Protein AF-A0A4Y2GYV2-F1 (afdb_monomer_lite)

pLDDT: mean 78.67, std 22.33, range [24.02, 96.31]

Organism: Araneus ventricosus (NCBI:txid182803)

InterPro domains:
  IPR000788 Ribonucleotide reductase large subunit, C-terminal [PF02867] (1-99)
  IPR039718 Ribonucleoside-diphosphate reductase large subunit [PTHR11573] (1-110)

Radius of gyration: 21.79 Å; chains: 1; bounding box: 42×51×71 Å

Structure (mmCIF, N/CA/C/O backbone):
data_AF-A0A4Y2GYV2-F1
#
_entry.id   AF-A0A4Y2GYV2-F1
#
loop_
_atom_site.group_PDB
_atom_site.id
_atom_site.type_symbol
_atom_site.label_atom_id
_atom_site.label_alt_id
_atom_site.label_comp_id
_atom_site.label_asym_id
_atom_site.label_entity_id
_atom_site.label_seq_id
_atom_site.pdbx_PDB_ins_code
_atom_site.Cartn_x
_atom_site.Cartn_y
_atom_site.Cartn_z
_atom_site.occupancy
_atom_site.B_iso_or_equiv
_atom_site.auth_seq_id
_atom_site.auth_comp_id
_atom_site.auth_asym_id
_atom_site.auth_atom_id
_atom_site.pdbx_PDB_model_num
ATOM 1 N N . VAL A 1 1 ? -12.391 13.440 6.288 1.00 70.19 1 VAL A N 1
ATOM 2 C CA . VAL A 1 1 ? -13.328 12.509 5.612 1.00 70.19 1 VAL A CA 1
ATOM 3 C C . VAL A 1 1 ? -12.648 11.148 5.542 1.00 70.19 1 VAL A C 1
ATOM 5 O O . VAL A 1 1 ? -11.468 11.126 5.222 1.00 70.19 1 VAL A O 1
ATOM 8 N N . VAL A 1 2 ? -13.326 10.063 5.931 1.00 83.94 2 VAL A N 1
ATOM 9 C CA . VAL A 1 2 ? -12.770 8.689 5.965 1.00 83.94 2 VAL A CA 1
ATOM 10 C C . VAL A 1 2 ? -13.162 7.953 4.677 1.00 83.94 2 VAL A C 1
ATOM 12 O O . VAL A 1 2 ? -14.175 8.297 4.071 1.00 83.94 2 VAL A O 1
ATOM 15 N N . ASN A 1 3 ? -12.370 6.968 4.243 1.00 92.06 3 ASN A N 1
ATOM 16 C CA . ASN A 1 3 ? -12.681 6.143 3.072 1.00 92.06 3 ASN A CA 1
ATOM 17 C C . ASN A 1 3 ? -14.051 5.456 3.235 1.00 92.06 3 ASN A C 1
ATOM 19 O O . ASN A 1 3 ? -14.231 4.639 4.133 1.00 92.06 3 ASN A O 1
ATOM 23 N N . HIS A 1 4 ? -15.002 5.778 2.357 1.00 94.12 4 HIS A N 1
ATOM 24 C CA . HIS A 1 4 ? -16.373 5.273 2.424 1.00 94.12 4 HIS A CA 1
ATOM 25 C C . HIS A 1 4 ? -16.474 3.749 2.246 1.00 94.12 4 HIS A C 1
ATOM 27 O O . HIS A 1 4 ? -17.343 3.139 2.861 1.00 94.12 4 HIS A O 1
ATOM 33 N N . HIS A 1 5 ? -15.566 3.128 1.482 1.00 95.94 5 HIS A N 1
ATOM 34 C CA . HIS A 1 5 ? -15.515 1.670 1.344 1.00 95.94 5 HIS A CA 1
ATOM 35 C C . HIS A 1 5 ? -15.155 1.005 2.676 1.00 95.94 5 HIS A C 1
ATOM 37 O O . HIS A 1 5 ? -15.884 0.143 3.148 1.00 95.94 5 HIS A O 1
ATOM 43 N N . LEU A 1 6 ? -14.093 1.490 3.331 1.00 94.94 6 LEU A N 1
ATOM 44 C CA . LEU A 1 6 ? -13.674 0.989 4.642 1.00 94.94 6 LEU A CA 1
ATOM 45 C C . LEU A 1 6 ? -14.794 1.141 5.679 1.00 94.94 6 LEU A C 1
ATOM 47 O O . LEU A 1 6 ? -15.033 0.238 6.471 1.00 94.94 6 LEU A O 1
ATOM 51 N N . VAL A 1 7 ? -15.497 2.277 5.668 1.00 94.81 7 VAL A N 1
ATOM 52 C CA . VAL A 1 7 ? -16.636 2.506 6.569 1.00 94.81 7 VAL A CA 1
ATOM 53 C C . VAL A 1 7 ? -17.756 1.497 6.307 1.00 94.81 7 VAL A C 1
ATOM 55 O O . VAL A 1 7 ? -18.273 0.920 7.258 1.00 94.81 7 VAL A O 1
ATOM 58 N N . SER A 1 8 ? -18.106 1.247 5.042 1.00 95.69 8 SER A N 1
ATOM 59 C CA . SER A 1 8 ? -19.133 0.265 4.669 1.00 95.69 8 SER A CA 1
ATOM 60 C C . SER A 1 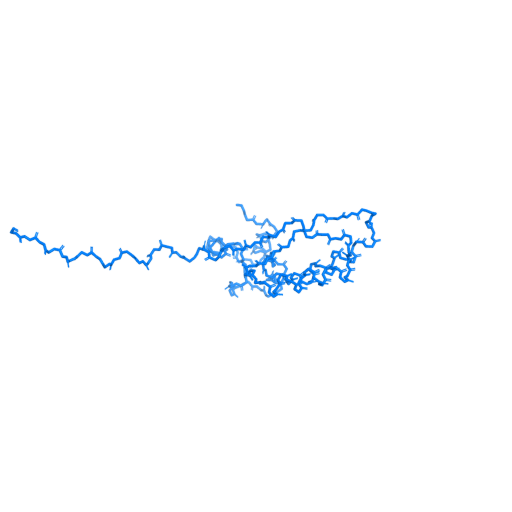8 ? -18.796 -1.147 5.162 1.00 95.69 8 SER A C 1
ATOM 62 O O . SER A 1 8 ? -19.656 -1.833 5.720 1.00 95.69 8 SER A O 1
ATOM 64 N N . ASP A 1 9 ? -17.540 -1.566 5.014 1.00 96.00 9 ASP A N 1
ATOM 65 C CA . ASP A 1 9 ? -17.087 -2.893 5.439 1.00 96.00 9 ASP A CA 1
ATOM 66 C C . ASP A 1 9 ? -17.068 -3.016 6.971 1.00 96.00 9 ASP A C 1
ATOM 68 O O . ASP A 1 9 ? -17.539 -4.008 7.528 1.00 96.00 9 ASP A O 1
ATOM 72 N N . LEU A 1 10 ? -16.615 -1.976 7.679 1.0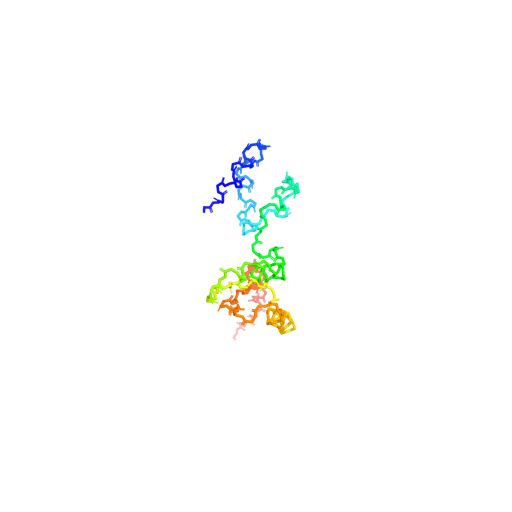0 95.12 10 LEU A N 1
ATOM 73 C CA . LEU A 1 10 ? -16.640 -1.945 9.146 1.00 95.12 10 LEU A CA 1
ATOM 74 C C . LEU A 1 10 ? -18.068 -1.929 9.709 1.00 95.12 10 LEU A C 1
ATOM 76 O O . LEU A 1 10 ? -18.316 -2.561 10.736 1.00 95.12 10 LEU A O 1
ATOM 80 N N . ILE A 1 11 ? -19.011 -1.246 9.047 1.00 95.88 11 ILE A N 1
ATOM 81 C CA . ILE A 1 11 ? -20.437 -1.279 9.414 1.00 95.88 11 ILE A CA 1
ATOM 82 C C . ILE A 1 11 ? -20.997 -2.690 9.221 1.00 95.88 11 ILE A C 1
ATOM 84 O O . ILE A 1 11 ? -21.678 -3.198 10.109 1.00 95.88 11 ILE A O 1
ATOM 88 N N . SER A 1 12 ? -20.673 -3.341 8.101 1.00 95.81 12 SER A N 1
ATOM 89 C CA . SER A 1 12 ? -21.137 -4.703 7.795 1.00 95.81 12 SER A CA 1
ATOM 90 C C . SER A 1 12 ? -20.638 -5.737 8.811 1.00 95.81 12 SER A C 1
ATOM 92 O O . SER A 1 12 ? -21.329 -6.713 9.091 1.00 95.81 12 SER A O 1
ATOM 94 N N . LEU A 1 13 ? -19.464 -5.499 9.403 1.00 94.38 13 LEU A N 1
ATOM 95 C CA . LEU A 1 13 ? -18.885 -6.323 10.468 1.00 94.38 13 LEU A CA 1
ATOM 96 C C . LEU A 1 13 ? -19.332 -5.914 11.883 1.00 94.38 13 LEU A C 1
ATOM 98 O O . LEU A 1 13 ? -18.917 -6.543 12.854 1.00 94.38 13 LEU A O 1
ATOM 102 N N . GLY A 1 14 ? -20.141 -4.859 12.031 1.00 95.31 14 GLY A N 1
ATOM 103 C CA . GLY A 1 14 ? -20.545 -4.332 13.339 1.00 95.31 14 GLY A CA 1
ATOM 104 C C . GLY A 1 14 ? -19.396 -3.717 14.151 1.00 95.31 14 GLY A C 1
ATOM 105 O O . GLY A 1 14 ? -19.513 -3.568 15.364 1.00 95.31 14 GLY A O 1
ATOM 106 N N . LEU A 1 15 ? -18.284 -3.363 13.498 1.00 94.56 15 LEU A N 1
ATOM 107 C CA . LEU A 1 15 ? -17.070 -2.813 14.119 1.00 94.56 15 LEU A CA 1
ATOM 108 C C . LEU A 1 15 ? -17.009 -1.278 14.073 1.00 94.56 15 LEU A C 1
ATOM 110 O O . LEU A 1 15 ? -16.049 -0.677 14.558 1.00 94.56 15 LEU A O 1
ATOM 114 N N . TRP A 1 16 ? -17.994 -0.633 13.448 1.00 95.75 16 TRP A N 1
ATOM 115 C CA . TRP A 1 16 ? -18.013 0.815 13.269 1.00 95.75 16 TRP A CA 1
ATOM 116 C C . TRP A 1 16 ? -18.658 1.541 14.456 1.00 95.75 16 TRP A C 1
ATOM 118 O O . TRP A 1 16 ? -19.876 1.527 14.621 1.00 95.75 16 TRP A O 1
ATOM 128 N N . ASP A 1 17 ? -17.838 2.239 15.242 1.00 94.31 17 ASP A N 1
ATOM 129 C CA . ASP A 1 17 ? -18.262 3.149 16.308 1.00 94.31 17 ASP A CA 1
ATOM 130 C C . ASP A 1 17 ? -17.381 4.421 16.363 1.00 94.31 17 ASP A C 1
ATOM 132 O O . ASP A 1 17 ? -16.409 4.582 15.613 1.00 94.31 17 ASP A O 1
ATOM 136 N N . GLU A 1 18 ? -17.712 5.368 17.251 1.00 93.69 18 GLU A N 1
ATOM 137 C CA . GLU A 1 18 ? -16.914 6.595 17.408 1.00 93.69 18 GLU A CA 1
ATOM 138 C C . GLU A 1 18 ? -15.481 6.316 17.880 1.00 93.69 18 GLU A C 1
ATOM 140 O O . GLU A 1 18 ? -14.550 7.028 17.492 1.00 93.69 18 GLU A O 1
ATOM 145 N N . LYS A 1 19 ? -15.275 5.266 18.684 1.00 94.06 19 LYS A N 1
ATOM 146 C CA . LYS A 1 19 ? -13.944 4.882 19.167 1.00 94.06 19 LYS A CA 1
ATOM 147 C C . LYS A 1 19 ? -13.070 4.406 18.011 1.00 94.06 19 LYS A C 1
ATOM 149 O O . LYS A 1 19 ? -11.925 4.839 17.899 1.00 94.06 19 LYS A O 1
ATOM 154 N N . MET A 1 20 ? -13.613 3.578 17.125 1.00 94.50 20 MET A N 1
ATOM 155 C CA . MET A 1 20 ? -12.962 3.085 15.918 1.00 94.50 20 MET A CA 1
ATOM 156 C C . MET A 1 20 ? -12.572 4.243 15.006 1.00 94.50 20 MET A C 1
ATOM 158 O O . MET A 1 20 ? -11.414 4.349 14.607 1.00 94.50 20 MET A O 1
ATOM 162 N N . LYS A 1 21 ? -13.498 5.174 14.758 1.00 93.00 21 LYS A N 1
ATOM 163 C CA . LYS A 1 21 ? -13.211 6.390 13.988 1.00 93.00 21 LYS A CA 1
ATOM 164 C C . LYS A 1 21 ? -12.042 7.181 14.585 1.00 93.00 21 LYS A C 1
ATOM 166 O O . LYS A 1 21 ? -11.138 7.571 13.849 1.00 93.00 21 LYS A O 1
ATOM 171 N N . ASN A 1 22 ? -12.041 7.399 15.899 1.00 92.88 22 ASN A N 1
ATOM 172 C CA . ASN A 1 22 ? -10.980 8.152 16.572 1.00 92.88 22 ASN A CA 1
ATOM 173 C C . ASN A 1 22 ? -9.626 7.429 16.515 1.00 92.88 22 ASN A C 1
ATOM 175 O O . ASN A 1 22 ? -8.609 8.086 16.306 1.00 92.88 22 ASN A O 1
ATOM 179 N N . ARG A 1 23 ? -9.608 6.092 16.616 1.00 93.44 23 ARG A N 1
ATOM 180 C CA . ARG A 1 23 ? -8.387 5.285 16.440 1.00 93.44 23 ARG A CA 1
ATOM 181 C C . ARG A 1 23 ? -7.813 5.405 15.034 1.00 93.44 23 ARG A C 1
ATOM 183 O O . ARG A 1 23 ? -6.634 5.698 14.892 1.00 93.44 23 ARG A O 1
ATOM 190 N N . ILE A 1 24 ? -8.652 5.279 14.005 1.00 93.31 24 ILE A N 1
ATOM 191 C CA . ILE A 1 24 ? -8.218 5.420 12.606 1.00 93.31 24 ILE A CA 1
ATOM 192 C C . ILE A 1 24 ? -7.630 6.816 12.358 1.00 93.31 24 ILE A C 1
ATOM 194 O O . ILE A 1 24 ? -6.639 6.955 11.648 1.00 93.31 24 ILE A O 1
ATOM 198 N N . ILE A 1 25 ? -8.215 7.865 12.946 1.00 91.19 25 ILE A N 1
ATOM 199 C CA . ILE A 1 25 ? -7.684 9.232 12.833 1.00 91.19 25 ILE A CA 1
ATOM 200 C C . ILE A 1 25 ? -6.336 9.365 13.555 1.00 91.19 25 ILE A C 1
ATOM 202 O O . ILE A 1 25 ? -5.419 9.969 12.997 1.00 91.19 25 ILE A O 1
ATOM 206 N N . ALA A 1 26 ? -6.210 8.802 14.761 1.00 90.81 26 ALA A N 1
ATOM 207 C CA . ALA A 1 26 ? -4.967 8.816 15.533 1.00 90.81 26 ALA A CA 1
ATOM 208 C C . ALA A 1 26 ? -3.824 8.084 14.806 1.00 90.81 26 ALA A C 1
ATOM 210 O O . ALA A 1 26 ? -2.696 8.568 14.809 1.00 90.81 26 ALA A O 1
ATOM 211 N N . ASP A 1 27 ? -4.139 6.998 14.098 1.00 92.00 27 ASP A N 1
ATOM 212 C CA . ASP A 1 27 ? -3.195 6.223 13.282 1.00 92.00 27 ASP A CA 1
ATOM 213 C C . ASP A 1 27 ? -3.017 6.789 11.857 1.00 92.00 27 ASP A C 1
ATOM 215 O O . ASP A 1 27 ? -2.585 6.092 10.936 1.00 92.00 27 ASP A O 1
ATOM 219 N N . HIS A 1 28 ? -3.355 8.066 11.642 1.00 90.31 28 HIS A N 1
ATOM 220 C CA . HIS A 1 28 ? -3.206 8.765 10.360 1.00 90.31 28 HIS A CA 1
ATOM 221 C C . HIS A 1 28 ? -3.883 8.055 9.170 1.00 90.31 28 HIS A C 1
ATOM 223 O O . HIS A 1 28 ? -3.423 8.137 8.028 1.00 90.31 28 HIS A O 1
ATOM 229 N N . GLY A 1 29 ? -4.996 7.367 9.424 1.00 91.69 29 GLY A N 1
ATOM 230 C CA . GLY A 1 29 ? -5.758 6.618 8.428 1.00 91.69 29 GLY A CA 1
ATOM 231 C C . GLY A 1 29 ? -5.291 5.178 8.210 1.00 91.69 29 GLY A C 1
ATOM 232 O O . GLY A 1 29 ? -5.895 4.488 7.389 1.00 91.69 29 GLY A O 1
ATOM 233 N N . SER A 1 30 ? -4.255 4.714 8.916 1.00 94.31 30 SER A N 1
ATOM 234 C CA . SER A 1 30 ? -3.870 3.301 8.926 1.00 94.31 30 SER A CA 1
ATOM 235 C C . SER A 1 30 ? -4.798 2.488 9.828 1.00 94.31 30 SER A C 1
ATOM 237 O O . SER A 1 30 ? -5.263 2.967 10.859 1.00 94.31 30 SER A O 1
ATOM 239 N N . ILE A 1 31 ? -5.053 1.237 9.442 1.00 95.62 31 ILE A N 1
ATOM 240 C CA . ILE A 1 31 ? -5.832 0.277 10.237 1.00 95.62 31 ILE A CA 1
ATOM 241 C C . ILE A 1 31 ? -5.003 -0.923 10.710 1.00 95.62 31 ILE A C 1
ATOM 243 O O . ILE A 1 31 ? -5.536 -1.840 11.333 1.00 95.62 31 ILE A O 1
ATOM 247 N N . GLN A 1 32 ? -3.698 -0.946 10.418 1.00 94.75 32 GLN A N 1
ATOM 248 C CA . GLN A 1 32 ? -2.850 -2.118 10.669 1.00 94.75 32 GLN A CA 1
ATOM 249 C C . GLN A 1 32 ? -2.699 -2.416 12.172 1.00 94.75 32 GLN A C 1
ATOM 251 O O . GLN A 1 32 ? -2.685 -3.581 12.576 1.00 94.75 32 GLN A O 1
ATOM 256 N N . ASN A 1 33 ? -2.662 -1.368 13.002 1.00 93.25 33 ASN A N 1
ATOM 257 C CA . ASN A 1 33 ? -2.443 -1.463 14.449 1.00 93.25 33 ASN A CA 1
ATOM 258 C C . ASN A 1 33 ? -3.713 -1.794 15.254 1.00 93.25 33 ASN A C 1
ATOM 260 O O . ASN A 1 33 ? -3.635 -2.029 16.458 1.00 93.25 33 ASN A O 1
ATOM 264 N N . ILE A 1 34 ? -4.882 -1.833 14.611 1.00 92.81 34 ILE A N 1
ATOM 265 C CA . ILE A 1 34 ? -6.170 -2.051 15.276 1.00 92.81 34 ILE A CA 1
ATOM 266 C C . ILE A 1 34 ? -6.448 -3.556 15.332 1.00 92.81 34 ILE A C 1
ATOM 268 O O . ILE A 1 34 ? -6.631 -4.197 14.298 1.00 92.81 34 ILE A O 1
ATOM 272 N N . SER A 1 35 ? -6.440 -4.159 16.520 1.00 92.56 35 SER A N 1
ATOM 273 C CA . SER A 1 35 ? -6.544 -5.618 16.683 1.00 92.56 35 SER A CA 1
ATOM 274 C C . SER A 1 35 ? -7.929 -6.183 16.368 1.00 92.56 35 SER A C 1
ATOM 276 O O . SER A 1 35 ? -8.017 -7.347 15.989 1.00 92.56 35 SER A O 1
ATOM 278 N N . GLU A 1 36 ? -8.996 -5.386 16.484 1.00 93.38 36 GLU A N 1
ATOM 279 C CA . GLU A 1 36 ? -10.364 -5.853 16.220 1.00 93.38 36 GLU A CA 1
ATOM 280 C C . GLU A 1 36 ? -10.668 -6.041 14.728 1.00 93.38 36 GLU A C 1
ATOM 282 O O . GLU A 1 36 ? -11.643 -6.705 14.383 1.00 93.38 36 GLU A O 1
ATOM 287 N N . ILE A 1 37 ? -9.860 -5.454 13.840 1.00 94.12 37 ILE A N 1
ATOM 288 C CA . ILE A 1 37 ? -10.086 -5.525 12.396 1.00 94.12 37 ILE A CA 1
ATOM 289 C C . ILE A 1 37 ? -9.481 -6.823 11.835 1.00 94.12 37 ILE A C 1
ATOM 291 O O . ILE A 1 37 ? -8.287 -7.068 12.042 1.00 94.12 37 ILE A O 1
ATOM 295 N N . PRO A 1 38 ? -10.261 -7.620 11.080 1.00 95.56 38 PRO A N 1
ATOM 296 C CA . PRO A 1 38 ? -9.780 -8.824 10.411 1.00 95.56 38 PRO A CA 1
ATOM 297 C C . PRO A 1 38 ? -8.586 -8.594 9.470 1.00 95.56 38 PRO A C 1
ATOM 299 O O . PRO A 1 38 ? -8.421 -7.540 8.850 1.00 95.56 38 PRO A O 1
ATOM 302 N N . GLU A 1 39 ? -7.737 -9.612 9.347 1.00 95.31 39 GLU A N 1
ATOM 303 C CA . GLU A 1 39 ? -6.457 -9.505 8.639 1.00 95.31 39 GLU A CA 1
ATOM 304 C C . GLU A 1 39 ? -6.604 -9.374 7.112 1.00 95.31 39 GLU A C 1
ATOM 306 O O . GLU A 1 39 ? -5.755 -8.803 6.428 1.00 95.31 39 GLU A O 1
ATOM 311 N N . ASP A 1 40 ? -7.692 -9.889 6.555 1.00 95.38 40 ASP A N 1
ATOM 312 C CA . ASP A 1 40 ? -8.102 -9.698 5.165 1.00 95.38 40 ASP A CA 1
ATOM 313 C C . ASP A 1 40 ? -8.457 -8.234 4.864 1.00 95.38 40 ASP A C 1
ATOM 315 O O . ASP A 1 40 ? -7.940 -7.682 3.888 1.00 95.38 40 ASP A O 1
ATOM 319 N N . LEU A 1 41 ? -9.219 -7.563 5.738 1.00 95.44 41 LEU A N 1
ATOM 320 C CA . LEU A 1 41 ? -9.489 -6.124 5.610 1.00 95.44 41 LEU A CA 1
ATOM 321 C C . LEU A 1 41 ? -8.203 -5.302 5.729 1.00 95.44 41 LEU A C 1
ATOM 323 O O . LEU A 1 41 ? -7.975 -4.384 4.940 1.00 95.44 41 LEU A O 1
ATOM 327 N N . LYS A 1 42 ? -7.321 -5.654 6.671 1.00 95.81 42 LYS A N 1
ATOM 328 C CA . LYS A 1 42 ? -6.011 -4.997 6.817 1.00 95.81 42 LYS A CA 1
ATOM 329 C C . LYS A 1 42 ? -5.154 -5.116 5.565 1.00 95.81 42 LYS A C 1
ATOM 331 O O . LYS A 1 42 ? -4.499 -4.150 5.174 1.00 95.81 42 LYS A O 1
ATOM 336 N N . LYS A 1 43 ? -5.171 -6.276 4.902 1.00 95.12 43 LYS A N 1
ATOM 337 C CA . LYS A 1 43 ? -4.488 -6.476 3.614 1.00 95.12 43 LYS A CA 1
ATOM 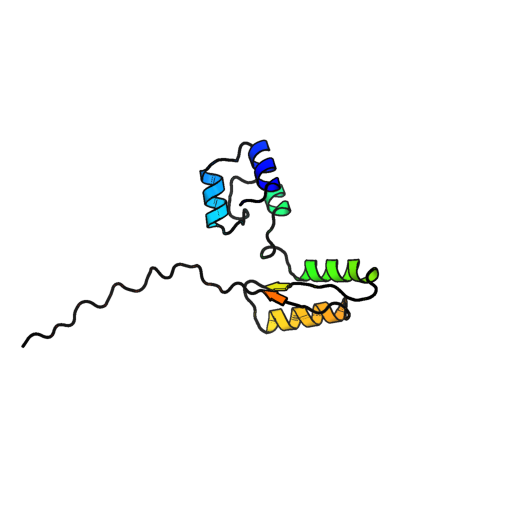338 C C . LYS A 1 43 ? -5.099 -5.631 2.499 1.00 95.12 43 LYS A C 1
ATOM 340 O O . LYS A 1 43 ? -4.340 -5.108 1.684 1.00 95.12 43 LYS A O 1
ATOM 345 N N . LEU A 1 44 ? -6.426 -5.504 2.468 1.00 95.88 44 LEU A N 1
ATOM 346 C CA . LEU A 1 44 ? -7.149 -4.749 1.444 1.00 95.88 44 LEU A CA 1
ATOM 347 C C . LEU A 1 44 ? -6.920 -3.237 1.567 1.00 95.88 44 LEU A C 1
ATOM 349 O O . LEU A 1 44 ? -6.653 -2.567 0.572 1.00 95.88 44 LEU A O 1
ATOM 353 N N . TYR A 1 45 ? -6.966 -2.708 2.788 1.00 96.31 45 TYR A N 1
ATOM 354 C CA . TYR A 1 45 ? -6.889 -1.272 3.067 1.00 96.31 45 TYR A CA 1
ATOM 355 C C . TYR A 1 45 ? -5.494 -0.805 3.486 1.00 96.31 45 TYR A C 1
ATOM 357 O O . TYR A 1 45 ? -5.350 0.104 4.306 1.00 96.31 45 TYR A O 1
ATOM 365 N N . ARG A 1 46 ? -4.448 -1.401 2.906 1.00 95.31 46 ARG A N 1
ATOM 366 C CA . ARG A 1 46 ? -3.084 -0.910 3.110 1.00 95.31 46 ARG A CA 1
ATOM 367 C C . ARG A 1 46 ? -2.918 0.493 2.550 1.00 95.31 46 ARG A C 1
ATOM 369 O O . ARG A 1 46 ? -3.291 0.774 1.409 1.00 95.31 46 ARG A O 1
ATOM 376 N N . THR A 1 47 ? -2.291 1.361 3.333 1.00 94.31 47 THR A N 1
ATOM 377 C CA . THR A 1 47 ? -1.923 2.699 2.869 1.00 94.31 47 THR A CA 1
ATOM 378 C C . THR A 1 47 ? -0.702 2.640 1.948 1.00 94.31 47 THR A C 1
ATOM 380 O O . THR A 1 47 ? 0.045 1.660 1.911 1.00 94.31 47 THR A O 1
ATOM 383 N N . VAL A 1 48 ? -0.439 3.722 1.210 1.00 92.81 48 VAL A N 1
ATOM 384 C CA . VAL A 1 48 ? 0.716 3.801 0.295 1.00 92.81 48 VAL A CA 1
ATOM 385 C C . VAL A 1 48 ? 2.069 3.614 1.001 1.00 92.81 48 VAL A C 1
ATOM 387 O O . VAL A 1 48 ? 3.040 3.187 0.379 1.00 92.81 48 VAL A O 1
ATOM 390 N N . TRP A 1 49 ? 2.127 3.896 2.305 1.00 91.31 49 TRP A N 1
ATOM 391 C CA . TRP A 1 49 ? 3.324 3.764 3.139 1.00 91.31 49 TRP A CA 1
ATOM 392 C C . TRP A 1 49 ? 3.578 2.328 3.604 1.00 91.31 49 TRP A C 1
ATOM 394 O O . TRP A 1 49 ? 4.707 1.983 3.948 1.00 91.31 49 TRP A O 1
ATOM 404 N N . GLU A 1 50 ? 2.543 1.491 3.581 1.00 92.56 50 GLU A N 1
ATOM 405 C CA . GLU A 1 50 ? 2.582 0.082 3.986 1.00 92.56 50 GLU A CA 1
ATOM 406 C C . GLU A 1 50 ? 2.859 -0.850 2.797 1.00 92.56 50 GLU A C 1
ATOM 408 O O . GLU A 1 50 ? 3.191 -2.023 2.977 1.00 92.56 50 GLU A O 1
ATOM 413 N N . ILE A 1 51 ? 2.736 -0.344 1.565 1.00 92.38 51 ILE A N 1
ATOM 414 C CA . ILE A 1 51 ? 2.959 -1.125 0.349 1.00 92.38 51 ILE A CA 1
ATOM 415 C C . ILE A 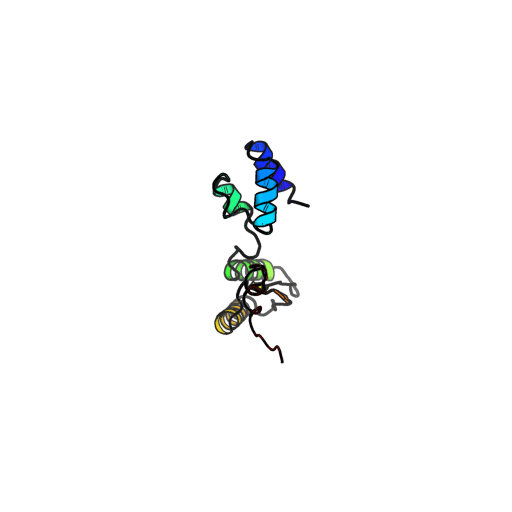1 51 ? 4.437 -1.041 -0.073 1.00 92.38 51 ILE A C 1
ATOM 417 O O . ILE A 1 51 ? 4.976 0.057 -0.259 1.00 92.38 51 ILE A O 1
ATOM 421 N N . PRO A 1 52 ? 5.109 -2.188 -0.312 1.00 90.88 52 PRO A N 1
ATOM 422 C CA . PRO A 1 52 ? 6.472 -2.193 -0.826 1.00 90.88 52 PRO A CA 1
ATOM 423 C C . PRO A 1 52 ? 6.574 -1.486 -2.184 1.00 90.88 52 PRO A C 1
ATOM 425 O O . PRO A 1 52 ? 5.975 -1.915 -3.172 1.00 90.88 52 PRO A O 1
ATOM 428 N N . GLN A 1 53 ? 7.416 -0.452 -2.272 1.00 89.81 53 GLN A N 1
ATOM 429 C CA . GLN A 1 53 ? 7.592 0.325 -3.511 1.00 89.81 53 GLN A CA 1
ATOM 430 C C . GLN A 1 53 ? 8.133 -0.514 -4.679 1.00 89.81 53 GLN A C 1
ATOM 432 O O . GLN A 1 53 ? 7.847 -0.230 -5.839 1.00 89.81 53 GLN A O 1
ATOM 437 N N . LYS A 1 54 ? 8.849 -1.608 -4.388 1.00 89.31 54 LYS A N 1
ATOM 438 C CA . LYS A 1 54 ? 9.287 -2.582 -5.398 1.00 89.31 54 LYS A CA 1
ATOM 439 C C . LYS A 1 54 ? 8.105 -3.190 -6.166 1.00 89.31 54 LYS A C 1
ATOM 441 O O . LYS A 1 54 ? 8.202 -3.386 -7.376 1.00 89.31 54 LYS A O 1
ATOM 446 N N . THR A 1 55 ? 7.000 -3.474 -5.473 1.00 92.19 55 THR A N 1
ATOM 447 C CA . THR A 1 55 ? 5.775 -4.015 -6.078 1.00 92.19 55 THR A CA 1
ATOM 448 C C . THR A 1 55 ? 5.112 -2.972 -6.968 1.00 92.19 55 THR A C 1
ATOM 450 O O . THR A 1 55 ? 4.750 -3.287 -8.096 1.00 92.19 55 THR A O 1
ATOM 453 N N . ILE A 1 56 ? 5.044 -1.719 -6.508 1.00 91.44 56 ILE A N 1
ATOM 454 C CA . ILE A 1 56 ? 4.506 -0.600 -7.293 1.00 91.44 56 ILE A CA 1
ATOM 455 C C . ILE A 1 56 ? 5.295 -0.408 -8.594 1.00 91.44 56 ILE A C 1
ATOM 457 O O . ILE A 1 56 ? 4.693 -0.299 -9.659 1.00 91.44 56 ILE A O 1
ATOM 461 N N . LEU A 1 57 ? 6.631 -0.440 -8.528 1.00 89.12 57 LEU A N 1
ATOM 462 C CA . LEU A 1 57 ? 7.497 -0.340 -9.708 1.00 89.12 57 LEU A CA 1
ATOM 463 C C . LEU A 1 57 ? 7.294 -1.502 -10.683 1.00 89.12 57 LEU A C 1
ATOM 465 O O . LEU A 1 57 ? 7.262 -1.281 -11.889 1.00 89.12 57 LEU A O 1
ATOM 469 N N . LYS A 1 58 ? 7.115 -2.727 -10.175 1.00 90.81 58 LYS A N 1
ATOM 470 C CA . LYS A 1 58 ? 6.820 -3.886 -11.025 1.00 90.81 58 LYS A CA 1
ATOM 471 C C . LYS A 1 58 ? 5.474 -3.724 -11.736 1.00 90.81 58 LYS A C 1
ATOM 473 O O . LYS A 1 58 ? 5.425 -3.822 -12.951 1.00 90.81 58 LYS A O 1
ATOM 478 N N . MET A 1 59 ? 4.418 -3.372 -11.003 1.00 91.94 59 MET A N 1
ATOM 479 C CA . MET A 1 59 ? 3.097 -3.123 -11.592 1.00 91.94 59 MET A CA 1
ATOM 480 C C . MET A 1 59 ? 3.114 -1.960 -12.595 1.00 91.94 59 MET A C 1
ATOM 482 O O . MET A 1 59 ? 2.374 -1.976 -13.577 1.00 91.94 59 MET A O 1
ATOM 486 N N . ALA A 1 60 ? 3.943 -0.940 -12.352 1.00 90.19 60 ALA A N 1
ATOM 487 C CA . ALA A 1 60 ? 4.149 0.165 -13.282 1.00 90.19 60 ALA A CA 1
ATOM 488 C C . ALA A 1 60 ? 4.857 -0.295 -14.565 1.00 90.19 60 ALA A C 1
ATOM 490 O O . ALA A 1 60 ? 4.445 0.112 -15.649 1.00 90.19 60 ALA A O 1
ATOM 491 N N . ALA A 1 61 ? 5.869 -1.158 -14.456 1.00 89.19 61 ALA A N 1
ATOM 492 C CA . ALA A 1 61 ? 6.539 -1.758 -15.607 1.00 89.19 61 ALA A CA 1
ATOM 493 C C . ALA A 1 61 ? 5.590 -2.660 -16.412 1.00 89.19 61 ALA A C 1
ATOM 495 O O . ALA A 1 61 ? 5.521 -2.521 -17.631 1.00 89.19 61 ALA A O 1
ATOM 496 N N . ASP A 1 62 ? 4.803 -3.498 -15.729 1.00 91.31 62 ASP A N 1
ATOM 497 C CA . ASP A 1 62 ? 3.849 -4.422 -16.353 1.00 91.31 62 ASP A CA 1
ATOM 498 C C . ASP A 1 62 ? 2.814 -3.663 -17.204 1.00 91.31 62 ASP A C 1
ATOM 500 O O . ASP A 1 62 ? 2.598 -4.001 -18.367 1.00 91.31 62 ASP A O 1
ATOM 504 N N . ARG A 1 63 ? 2.217 -2.580 -16.675 1.00 91.62 63 ARG A N 1
ATOM 505 C CA . ARG A 1 63 ? 1.303 -1.736 -17.473 1.00 91.62 63 ARG A CA 1
ATOM 506 C C . ARG A 1 63 ? 2.027 -0.855 -18.496 1.00 91.62 63 ARG A C 1
ATOM 508 O O . ARG A 1 63 ? 1.431 -0.475 -19.497 1.00 91.62 63 ARG A O 1
ATOM 515 N N . GLY A 1 64 ? 3.303 -0.540 -18.260 1.00 88.19 64 GLY A N 1
ATOM 516 C CA . GLY A 1 64 ? 4.132 0.289 -19.137 1.00 88.19 64 GLY A CA 1
ATOM 517 C C . GLY A 1 64 ? 4.358 -0.316 -20.524 1.00 88.19 64 GLY A C 1
ATOM 518 O O . GLY A 1 64 ? 4.605 0.429 -21.467 1.00 88.19 64 GLY A O 1
ATOM 519 N N . ALA A 1 65 ? 4.202 -1.635 -20.677 1.00 88.50 65 ALA A N 1
ATOM 520 C CA . ALA A 1 65 ? 4.225 -2.307 -21.978 1.00 88.50 65 ALA A CA 1
ATOM 521 C C . ALA A 1 65 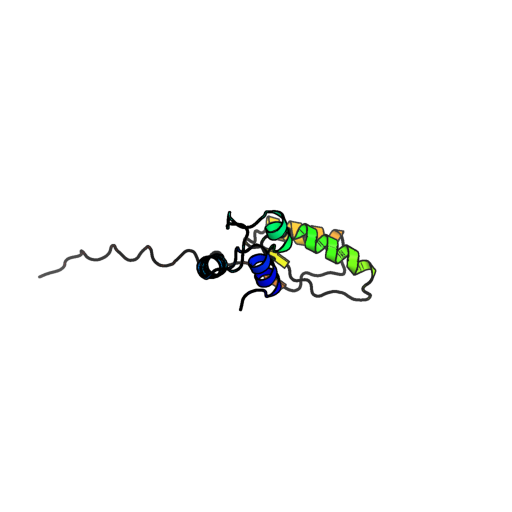? 3.093 -1.853 -22.924 1.00 88.50 65 ALA A C 1
ATOM 523 O O . ALA A 1 65 ? 3.226 -1.981 -24.139 1.00 88.50 65 ALA A O 1
ATOM 524 N N . PHE A 1 66 ? 2.007 -1.299 -22.374 1.00 92.12 66 PHE A N 1
ATOM 525 C CA . PHE A 1 66 ? 0.827 -0.842 -23.114 1.00 92.12 66 PHE A CA 1
ATOM 526 C C . PHE A 1 66 ? 0.705 0.690 -23.160 1.00 92.12 66 PHE A C 1
ATOM 528 O O . PHE A 1 66 ? -0.334 1.210 -23.559 1.00 92.12 66 PHE A O 1
ATOM 535 N N . ILE A 1 67 ? 1.747 1.413 -22.733 1.00 88.25 67 ILE A N 1
ATOM 536 C CA . ILE A 1 67 ? 1.808 2.878 -22.744 1.00 88.25 67 ILE A CA 1
ATOM 537 C C . ILE A 1 67 ? 2.827 3.305 -23.805 1.00 88.25 67 ILE A C 1
ATOM 539 O O . ILE A 1 67 ? 3.989 2.894 -23.788 1.00 88.25 67 ILE A O 1
ATOM 543 N N . ASP A 1 68 ? 2.385 4.135 -24.742 1.00 86.31 68 ASP A N 1
ATOM 544 C CA . ASP A 1 68 ? 3.198 4.653 -25.844 1.00 86.31 68 ASP A CA 1
ATOM 545 C C . ASP A 1 68 ? 4.271 5.644 -25.357 1.00 86.31 68 ASP A C 1
ATOM 547 O O . ASP A 1 68 ? 5.432 5.566 -25.780 1.00 86.31 68 ASP A O 1
ATOM 551 N N . GLN A 1 69 ? 3.902 6.507 -24.408 1.00 89.06 69 GLN A N 1
ATOM 552 C CA . GLN A 1 69 ? 4.756 7.522 -23.793 1.00 89.06 69 GLN A CA 1
ATOM 553 C C . GLN A 1 69 ? 5.339 7.061 -22.443 1.00 89.06 69 GLN A C 1
ATOM 555 O O . GLN A 1 69 ? 6.198 6.178 -22.384 1.00 89.06 69 GLN A O 1
ATOM 560 N N . SER A 1 70 ? 4.904 7.692 -21.351 1.00 86.00 70 SER A N 1
ATOM 561 C CA . SER A 1 70 ? 5.342 7.451 -19.980 1.00 86.00 70 SER A CA 1
ATOM 562 C C . SER A 1 70 ? 4.155 7.600 -19.024 1.00 86.00 70 SER A C 1
ATOM 564 O O . SER A 1 70 ? 3.009 7.751 -19.443 1.00 86.00 70 SER A O 1
ATOM 566 N N . GLN A 1 71 ? 4.422 7.517 -17.730 1.00 83.50 71 GLN A N 1
ATOM 567 C CA . GLN A 1 71 ? 3.428 7.600 -16.678 1.00 83.50 71 GLN A CA 1
ATOM 568 C C . GLN A 1 71 ? 3.981 8.364 -15.482 1.00 83.50 71 GLN A C 1
ATOM 570 O O . GLN A 1 71 ? 5.117 8.147 -15.055 1.00 83.50 71 GLN A O 1
ATOM 575 N N . SER A 1 72 ? 3.120 9.183 -14.893 1.00 87.00 72 SER A N 1
ATOM 576 C CA . SER A 1 72 ? 3.415 9.920 -13.676 1.00 87.00 72 SER A CA 1
ATOM 577 C C . SER A 1 72 ? 3.420 8.998 -12.465 1.00 87.00 72 SER A C 1
ATOM 579 O O . SER A 1 72 ? 2.373 8.683 -11.893 1.00 87.00 72 SER A O 1
ATOM 581 N N . LEU A 1 73 ? 4.607 8.511 -12.090 1.00 87.06 73 LEU A N 1
ATOM 582 C CA . LEU A 1 73 ? 4.770 7.592 -10.969 1.00 87.06 73 LEU A CA 1
ATOM 583 C C . LEU A 1 73 ? 5.289 8.313 -9.721 1.00 87.06 73 LEU A C 1
ATOM 585 O O . LEU A 1 73 ? 6.450 8.719 -9.642 1.00 87.06 73 LEU A O 1
ATOM 589 N N . ASN A 1 74 ? 4.426 8.391 -8.708 1.00 88.25 74 ASN A N 1
ATOM 590 C CA . ASN A 1 74 ? 4.795 8.856 -7.375 1.00 88.25 74 ASN A CA 1
ATOM 591 C C . ASN A 1 74 ? 5.397 7.713 -6.557 1.00 88.25 74 ASN A C 1
ATOM 593 O O . ASN A 1 74 ? 4.772 6.661 -6.398 1.00 88.25 74 ASN A O 1
ATOM 597 N N . VAL A 1 75 ? 6.571 7.947 -5.975 1.00 87.12 75 VAL A N 1
ATOM 598 C CA . VAL A 1 75 ? 7.242 6.981 -5.099 1.00 87.12 75 VAL A CA 1
ATOM 599 C C . VAL A 1 75 ? 7.199 7.480 -3.661 1.00 87.12 75 VAL A C 1
ATOM 601 O O . VAL A 1 75 ? 7.550 8.622 -3.366 1.00 87.12 75 VAL A O 1
ATOM 604 N N . HIS A 1 76 ? 6.775 6.605 -2.754 1.00 89.38 76 HIS A N 1
ATOM 605 C CA . HIS A 1 76 ? 6.563 6.931 -1.346 1.00 89.38 76 HIS A CA 1
ATOM 606 C C . HIS A 1 76 ? 7.535 6.129 -0.483 1.00 89.38 76 HIS A C 1
ATOM 608 O O . HIS A 1 76 ? 7.432 4.908 -0.380 1.00 89.38 76 HIS A O 1
ATOM 614 N N . ILE A 1 77 ? 8.503 6.804 0.135 1.00 87.12 77 ILE A N 1
ATOM 615 C CA . ILE A 1 77 ? 9.486 6.167 1.019 1.00 87.12 77 ILE A CA 1
ATOM 616 C C . ILE A 1 77 ? 9.422 6.870 2.366 1.00 87.12 77 ILE A C 1
ATOM 618 O O . ILE A 1 77 ? 9.917 7.983 2.497 1.00 87.12 77 ILE A O 1
ATOM 622 N N . ALA A 1 78 ? 8.844 6.211 3.373 1.00 84.44 78 ALA A N 1
ATOM 623 C CA . ALA A 1 78 ? 8.676 6.796 4.705 1.00 84.44 78 ALA A CA 1
ATOM 624 C C . ALA A 1 78 ? 10.008 7.303 5.285 1.00 84.44 78 ALA A C 1
ATOM 626 O O . ALA A 1 78 ? 10.094 8.436 5.731 1.00 84.44 78 ALA A O 1
ATOM 627 N N . GLN A 1 79 ? 11.067 6.494 5.199 1.00 85.62 79 GLN A N 1
ATOM 628 C CA . GLN A 1 79 ? 12.414 6.855 5.645 1.00 85.62 79 GLN A CA 1
ATOM 629 C C . GLN A 1 79 ? 13.395 6.762 4.471 1.00 85.62 79 GLN A C 1
ATOM 631 O O . GLN A 1 79 ? 13.926 5.671 4.202 1.00 85.62 79 GLN A O 1
ATOM 636 N N . PRO A 1 80 ? 13.604 7.863 3.729 1.00 85.25 80 PRO A N 1
ATOM 637 C CA . PRO A 1 80 ? 14.534 7.877 2.613 1.00 85.25 80 PRO A CA 1
ATOM 638 C C . PRO A 1 80 ? 15.966 7.753 3.137 1.00 85.25 80 PRO A C 1
ATOM 640 O O . PRO A 1 80 ? 16.395 8.481 4.026 1.00 85.25 80 PRO A O 1
ATOM 643 N N . THR A 1 81 ? 16.721 6.822 2.566 1.00 88.75 81 THR A N 1
ATOM 644 C CA . THR A 1 81 ? 18.171 6.729 2.755 1.00 88.75 81 THR A CA 1
ATOM 645 C C . THR A 1 81 ? 18.826 6.671 1.389 1.00 88.75 81 THR A C 1
ATOM 647 O O . THR A 1 81 ? 18.206 6.203 0.429 1.00 88.75 81 THR A O 1
ATOM 650 N N . TYR A 1 82 ? 20.087 7.096 1.296 1.00 86.31 82 TYR A N 1
ATOM 651 C CA . TYR A 1 82 ? 20.822 7.071 0.032 1.00 86.31 82 TYR A CA 1
ATOM 652 C C . TYR A 1 82 ? 20.794 5.674 -0.609 1.00 86.31 82 TYR A C 1
ATOM 654 O O . TYR A 1 82 ? 20.417 5.525 -1.766 1.00 86.31 82 TYR A O 1
ATOM 662 N N . GLY A 1 83 ? 21.055 4.621 0.174 1.00 89.00 83 GLY A N 1
ATOM 663 C CA . GLY A 1 83 ? 21.003 3.239 -0.315 1.00 89.00 83 GLY A CA 1
ATOM 664 C C . GLY A 1 83 ? 19.620 2.807 -0.823 1.00 89.00 83 GLY A C 1
ATOM 665 O O . GLY A 1 83 ? 19.520 2.183 -1.883 1.00 89.00 83 GLY A O 1
ATOM 666 N N . LYS A 1 84 ? 18.535 3.163 -0.118 1.00 85.88 84 LYS A N 1
ATOM 667 C CA . LYS A 1 84 ? 17.159 2.835 -0.541 1.00 85.88 84 LYS A CA 1
ATOM 668 C C . LYS A 1 84 ? 16.769 3.578 -1.816 1.00 85.88 84 LYS A C 1
ATOM 670 O O . LYS A 1 84 ? 16.163 2.989 -2.703 1.00 85.88 84 LYS A O 1
ATOM 675 N N . MET A 1 85 ? 17.138 4.851 -1.927 1.00 84.94 85 MET A N 1
ATOM 676 C CA . MET A 1 85 ? 16.854 5.644 -3.120 1.00 84.94 85 MET A CA 1
ATOM 677 C C . MET A 1 85 ? 17.638 5.129 -4.321 1.00 84.94 85 MET A C 1
ATOM 679 O O .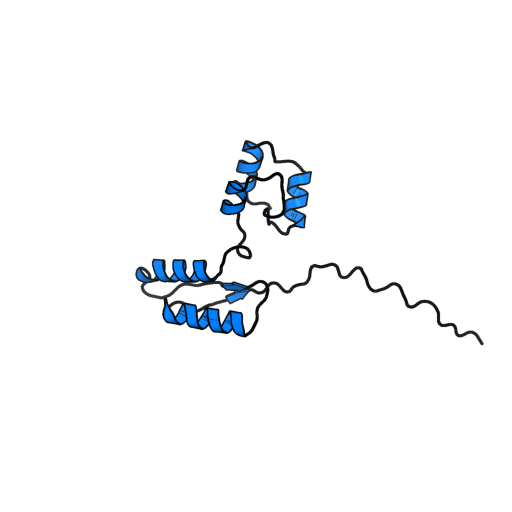 MET A 1 85 ? 17.042 4.868 -5.361 1.00 84.94 85 MET A O 1
ATOM 683 N N . THR A 1 86 ? 18.946 4.928 -4.176 1.00 88.06 86 THR A N 1
ATOM 684 C CA . THR A 1 86 ? 19.806 4.449 -5.262 1.00 88.06 86 THR A CA 1
ATOM 685 C C . THR A 1 86 ? 19.345 3.082 -5.762 1.00 88.06 86 THR A C 1
ATOM 687 O O . THR A 1 86 ? 19.111 2.911 -6.957 1.00 88.06 86 THR A O 1
ATOM 690 N N . SER A 1 87 ? 19.109 2.124 -4.859 1.00 88.50 87 SER A N 1
ATOM 691 C CA . SER A 1 87 ? 18.603 0.797 -5.243 1.00 88.50 87 SER A CA 1
ATOM 692 C C . SER A 1 87 ? 17.236 0.851 -5.933 1.00 88.50 87 SER A C 1
ATOM 694 O O . SER A 1 87 ? 17.023 0.125 -6.901 1.00 88.50 87 SER A O 1
ATOM 696 N N . MET A 1 88 ? 16.335 1.734 -5.491 1.00 87.81 88 MET A N 1
ATOM 697 C CA . MET A 1 88 ? 15.021 1.939 -6.105 1.00 87.81 88 MET A CA 1
ATOM 698 C C . MET A 1 88 ? 15.128 2.492 -7.534 1.00 87.81 88 MET A C 1
ATOM 700 O O . MET A 1 88 ? 14.525 1.921 -8.443 1.00 87.81 88 MET A O 1
ATOM 704 N N . HIS A 1 89 ? 15.947 3.525 -7.761 1.00 87.00 89 HIS A N 1
ATOM 705 C CA . HIS A 1 89 ? 16.152 4.095 -9.099 1.00 87.00 89 HIS A CA 1
ATOM 706 C C . HIS A 1 89 ? 16.791 3.080 -10.052 1.00 87.00 89 HIS A C 1
ATOM 708 O O . HIS A 1 89 ? 16.302 2.890 -11.164 1.00 87.00 89 HIS A O 1
ATOM 714 N N . PHE A 1 90 ? 17.831 2.365 -9.607 1.00 88.81 90 PHE A N 1
ATOM 715 C CA . PHE A 1 90 ? 18.451 1.313 -10.418 1.00 88.81 90 PHE A CA 1
ATOM 716 C C . PHE A 1 90 ? 17.491 0.157 -10.711 1.00 88.81 90 PHE A C 1
ATOM 718 O O . PHE A 1 90 ? 17.558 -0.434 -11.788 1.00 88.81 90 PHE A O 1
ATOM 725 N N . TYR A 1 91 ? 16.597 -0.176 -9.778 1.00 88.31 91 TYR A N 1
ATOM 726 C CA . TYR A 1 91 ? 15.570 -1.189 -10.001 1.00 88.31 91 TYR A CA 1
ATOM 727 C C . TYR A 1 91 ? 14.545 -0.740 -11.051 1.00 88.31 91 TYR A C 1
ATOM 729 O O . TYR A 1 91 ? 14.249 -1.505 -11.967 1.00 88.31 91 TYR A O 1
ATOM 737 N N . GLY A 1 92 ? 14.058 0.502 -10.963 1.00 84.62 92 GLY A N 1
ATOM 738 C CA . GLY A 1 92 ? 13.151 1.087 -11.956 1.00 84.62 92 GLY A CA 1
ATOM 739 C C . GLY A 1 92 ? 13.778 1.159 -13.348 1.00 84.62 92 GLY A C 1
ATOM 740 O O . GLY A 1 92 ? 13.177 0.694 -14.312 1.00 84.62 92 GLY A O 1
ATOM 741 N N . TRP A 1 93 ? 15.025 1.628 -13.445 1.00 85.50 93 TRP A N 1
ATOM 742 C CA . TRP A 1 93 ? 15.759 1.715 -14.712 1.00 85.50 93 TRP A CA 1
ATOM 743 C C . TRP A 1 93 ? 15.931 0.355 -15.404 1.00 85.50 93 TRP A C 1
ATOM 745 O O . TRP A 1 93 ? 15.748 0.255 -16.614 1.00 85.50 93 TRP A O 1
ATOM 755 N N . LYS A 1 94 ? 16.224 -0.705 -14.637 1.00 85.31 94 LYS A N 1
ATOM 756 C CA . LYS A 1 94 ? 16.360 -2.069 -15.175 1.00 85.31 94 LYS A CA 1
ATOM 757 C C . LYS A 1 94 ? 15.045 -2.656 -15.692 1.00 85.31 94 LYS A C 1
ATOM 759 O O . LYS A 1 94 ? 15.086 -3.488 -16.590 1.00 85.31 94 LYS A O 1
ATOM 764 N N . LEU A 1 95 ? 13.908 -2.279 -15.105 1.00 81.06 95 LEU A N 1
ATOM 765 C CA . LEU A 1 95 ? 12.599 -2.836 -15.464 1.00 81.06 95 LEU A CA 1
ATOM 766 C C . LEU A 1 95 ? 11.859 -2.022 -16.527 1.00 81.06 95 LEU A C 1
ATOM 768 O O . LEU A 1 95 ? 11.230 -2.602 -17.404 1.00 81.06 95 LEU A O 1
ATOM 772 N N . ALA A 1 96 ? 11.886 -0.694 -16.429 1.00 65.31 96 ALA A N 1
ATOM 773 C CA . ALA A 1 96 ? 11.099 0.195 -17.275 1.00 65.31 96 ALA A CA 1
ATOM 774 C C . ALA A 1 96 ? 11.784 1.568 -17.406 1.00 65.31 96 ALA A C 1
ATOM 776 O O . ALA A 1 96 ? 11.402 2.515 -16.716 1.00 65.31 96 ALA A O 1
ATOM 777 N N . PRO A 1 97 ? 12.762 1.729 -18.316 1.00 60.91 97 PRO A N 1
ATOM 778 C CA . PRO A 1 97 ? 13.536 2.968 -18.447 1.00 60.91 97 PRO A CA 1
ATOM 779 C C . PRO A 1 97 ? 12.695 4.181 -18.874 1.00 60.91 97 PRO A C 1
ATOM 781 O O . PRO A 1 97 ? 13.106 5.313 -18.642 1.00 60.91 97 PRO A O 1
ATOM 784 N N . LYS A 1 98 ? 11.506 3.962 -19.457 1.00 60.56 98 LYS A N 1
ATOM 785 C CA . LYS A 1 98 ? 10.554 5.032 -19.792 1.00 60.56 98 LYS A CA 1
ATOM 786 C C . LYS A 1 98 ? 9.877 5.648 -18.561 1.00 60.56 98 LYS A C 1
ATOM 788 O O . LYS A 1 98 ? 9.363 6.755 -18.657 1.00 60.56 98 LYS A O 1
ATOM 793 N N . CYS A 1 99 ? 9.831 4.938 -17.432 1.00 54.78 99 CYS A N 1
ATOM 794 C CA . CYS A 1 99 ? 9.086 5.335 -16.242 1.00 54.78 99 CYS A CA 1
ATOM 795 C C . CYS A 1 99 ? 10.018 6.028 -15.238 1.00 54.78 99 CYS A C 1
ATOM 797 O O . CYS A 1 99 ? 10.698 5.377 -14.445 1.00 54.78 99 CYS A O 1
ATOM 799 N N . THR A 1 100 ? 10.063 7.356 -15.273 1.00 56.44 100 THR A N 1
ATOM 800 C CA . THR A 1 100 ? 10.823 8.166 -14.315 1.00 56.44 100 THR A CA 1
ATOM 801 C C . THR A 1 100 ? 10.005 8.425 -13.053 1.00 56.44 100 THR A C 1
ATOM 803 O O . THR A 1 100 ? 8.811 8.705 -13.126 1.00 56.44 100 THR A O 1
ATOM 806 N N . THR A 1 101 ? 10.643 8.346 -11.883 1.00 58.94 101 THR A N 1
ATOM 807 C CA . THR A 1 101 ? 10.045 8.826 -10.630 1.00 58.94 101 THR A CA 1
ATOM 808 C C . THR A 1 101 ? 9.812 10.327 -10.754 1.00 58.94 101 THR A C 1
ATOM 810 O O . THR A 1 101 ? 10.779 11.081 -10.840 1.00 58.94 101 THR A O 1
ATOM 813 N N . GLU A 1 102 ? 8.556 10.764 -10.759 1.00 57.38 102 GLU A N 1
ATOM 814 C CA . GLU A 1 102 ? 8.241 12.191 -10.892 1.00 57.38 102 GLU A CA 1
ATOM 815 C C . GLU A 1 102 ? 8.294 12.911 -9.546 1.00 57.38 102 GLU A C 1
ATOM 817 O O . GLU A 1 102 ? 8.886 13.982 -9.433 1.00 57.38 102 GLU A O 1
ATOM 822 N N . VAL A 1 103 ? 7.717 12.310 -8.500 1.00 61.50 103 VAL A N 1
ATOM 823 C CA . VAL A 1 103 ? 7.723 12.883 -7.149 1.00 61.50 103 VAL A CA 1
ATOM 824 C C . VAL A 1 103 ? 8.111 11.824 -6.131 1.00 61.50 103 VAL A C 1
ATOM 826 O O . VAL A 1 103 ? 7.472 10.775 -6.013 1.00 61.50 103 VAL A O 1
ATOM 829 N N . LEU A 1 104 ? 9.144 12.135 -5.349 1.00 61.84 104 LEU A N 1
ATOM 830 C CA . LEU A 1 104 ? 9.484 11.405 -4.137 1.00 61.84 104 LEU A CA 1
ATOM 831 C C . LEU A 1 104 ? 8.758 12.045 -2.954 1.00 61.84 104 LEU A C 1
ATOM 833 O O . LEU A 1 104 ? 8.966 13.217 -2.642 1.00 61.84 104 LEU A O 1
ATOM 837 N N . ARG A 1 105 ? 7.931 11.263 -2.267 1.00 70.50 105 ARG A N 1
ATOM 838 C CA . ARG A 1 105 ? 7.318 11.661 -1.000 1.00 70.50 105 ARG A CA 1
ATOM 839 C C . ARG A 1 105 ? 8.033 10.939 0.131 1.00 70.50 105 ARG A C 1
ATOM 841 O O . ARG A 1 105 ? 8.008 9.709 0.202 1.00 70.50 105 ARG A O 1
ATOM 848 N N . SER A 1 106 ? 8.661 11.705 1.014 1.00 70.12 106 SER A N 1
ATOM 849 C CA . SER A 1 106 ? 9.087 11.221 2.320 1.00 70.12 106 SER A CA 1
ATOM 850 C C . SER A 1 106 ? 8.056 11.600 3.368 1.00 70.12 106 SER A C 1
ATOM 852 O O . SER A 1 106 ? 7.399 12.636 3.260 1.00 70.12 106 SER A O 1
ATOM 854 N N . GLN A 1 107 ? 7.907 10.761 4.387 1.00 62.28 107 GLN A N 1
ATOM 855 C CA . GLN A 1 107 ? 7.365 11.262 5.638 1.00 62.28 107 GLN A CA 1
ATOM 856 C C . GLN A 1 107 ? 8.546 11.875 6.385 1.00 62.28 107 GLN A C 1
ATOM 858 O O . GLN A 1 107 ? 9.515 11.185 6.701 1.00 62.28 107 GLN A O 1
ATOM 863 N N . SER A 1 108 ? 8.510 13.178 6.661 1.00 41.75 108 SER A N 1
ATOM 864 C CA . SER A 1 108 ? 9.301 13.670 7.781 1.00 41.75 108 SER A CA 1
ATOM 865 C C . SER A 1 108 ? 8.785 12.933 9.013 1.00 41.75 108 SER A C 1
ATOM 867 O O . SER A 1 108 ? 7.586 12.911 9.282 1.00 41.75 108 SER A O 1
ATOM 869 N N . SER A 1 109 ? 9.682 12.279 9.744 1.00 39.59 109 SER A N 1
ATOM 870 C CA . SER A 1 109 ? 9.353 11.649 11.020 1.00 39.59 109 SER A CA 1
ATOM 871 C C . SER A 1 109 ? 9.111 12.748 12.065 1.00 39.59 109 SER A C 1
ATOM 873 O O . SER A 1 109 ? 9.920 12.950 12.960 1.00 39.59 109 SER A O 1
ATOM 875 N N . GLN A 1 110 ? 8.040 13.526 11.904 1.00 39.34 110 GLN A N 1
ATOM 876 C CA . GLN A 1 110 ? 7.550 14.519 12.855 1.00 39.34 110 GLN A CA 1
ATOM 877 C C . GLN A 1 110 ? 6.022 14.505 12.849 1.00 39.34 110 GLN A C 1
ATOM 879 O O . GLN A 1 110 ? 5.366 15.310 12.202 1.00 39.34 110 GLN A O 1
ATOM 884 N N . THR A 1 111 ? 5.458 13.565 13.601 1.00 30.67 111 THR A N 1
ATOM 885 C CA . THR A 1 111 ? 4.426 13.848 14.614 1.00 30.67 111 THR A CA 1
ATOM 886 C C . THR A 1 111 ? 4.580 12.811 15.739 1.00 30.67 111 THR A C 1
ATOM 888 O O . THR A 1 111 ? 3.662 12.092 16.100 1.00 30.67 111 THR A O 1
ATOM 891 N N . LEU A 1 112 ? 5.794 12.693 16.286 1.00 26.91 112 LEU A N 1
ATOM 892 C CA . LEU A 1 112 ? 5.963 12.350 17.700 1.00 26.91 112 LEU A CA 1
ATOM 893 C C . LEU A 1 112 ? 6.042 13.702 18.407 1.00 26.91 112 LEU A C 1
ATOM 895 O O . LEU A 1 112 ? 6.857 14.541 18.024 1.00 26.91 112 LEU A O 1
ATOM 899 N N . GLY A 1 113 ? 5.111 13.954 19.325 1.00 24.78 113 GLY A N 1
ATOM 900 C CA . GLY A 1 113 ? 4.829 15.276 19.871 1.00 24.78 113 GLY A CA 1
ATOM 901 C C . GLY A 1 113 ? 6.070 16.057 20.305 1.00 24.78 113 GLY A C 1
ATOM 902 O O . GLY A 1 113 ? 6.833 15.625 21.166 1.00 24.78 113 GLY A O 1
ATOM 903 N N . CYS A 1 114 ? 6.201 17.277 19.787 1.00 24.02 114 CYS A N 1
ATOM 904 C CA . CYS A 1 114 ? 6.948 18.327 20.465 1.00 24.02 114 CYS A CA 1
ATOM 905 C C . CYS A 1 114 ? 6.111 18.798 21.670 1.00 24.02 114 CYS A C 1
ATOM 907 O O . CYS A 1 114 ? 5.485 19.851 21.633 1.00 24.02 114 CYS A O 1
ATOM 909 N N . ALA A 1 115 ? 6.032 17.962 22.708 1.00 29.70 115 ALA A N 1
ATOM 910 C CA . ALA A 1 115 ? 5.392 18.275 23.990 1.00 29.70 115 ALA A CA 1
ATOM 911 C C . ALA A 1 115 ? 6.125 17.637 25.188 1.00 29.70 115 ALA A C 1
ATOM 913 O O . ALA A 1 115 ? 5.538 17.450 26.248 1.00 29.70 115 ALA A O 1
ATOM 914 N N . ALA A 1 116 ? 7.412 17.302 25.047 1.00 31.45 116 ALA A N 1
ATOM 915 C CA . ALA A 1 116 ? 8.207 16.754 26.145 1.00 31.45 116 ALA A CA 1
ATOM 916 C C . ALA A 1 116 ? 9.682 17.189 26.069 1.00 31.45 116 ALA A C 1
ATOM 918 O O . ALA A 1 116 ? 10.554 16.357 25.856 1.00 31.45 116 ALA A O 1
ATOM 919 N N . SER A 1 117 ? 9.969 18.493 26.211 1.00 27.89 117 SER A N 1
ATOM 920 C CA . SER A 1 117 ? 11.287 18.991 26.675 1.00 27.89 117 SER A CA 1
ATOM 921 C C . SER A 1 117 ? 11.308 20.509 26.956 1.00 27.89 117 SER A C 1
ATOM 923 O O . SER A 1 117 ? 12.211 21.224 26.537 1.00 27.89 117 SER A O 1
ATOM 925 N N . LEU A 1 118 ? 10.311 21.051 27.661 1.00 28.33 118 LEU A N 1
ATOM 926 C CA . LEU A 1 118 ? 10.405 22.406 28.232 1.00 28.33 118 LEU A CA 1
ATOM 927 C C . LEU A 1 118 ? 9.841 22.409 29.655 1.00 28.33 118 LEU A C 1
ATOM 929 O O . LEU A 1 118 ? 8.846 23.054 29.957 1.00 28.33 118 LEU A O 1
ATOM 933 N N . ALA A 1 119 ? 10.485 21.645 30.535 1.00 32.28 119 ALA A N 1
ATOM 934 C CA . ALA A 1 119 ? 10.278 21.731 31.977 1.00 32.28 119 ALA A CA 1
ATOM 935 C C . ALA A 1 119 ? 11.571 21.369 32.726 1.00 32.28 119 ALA A C 1
ATOM 937 O O . ALA A 1 119 ? 11.619 20.401 33.471 1.00 32.28 119 ALA A O 1
ATOM 938 N N . SER A 1 120 ? 12.641 22.140 32.508 1.00 33.88 120 SER A N 1
ATOM 939 C CA . SER A 1 120 ? 13.725 22.287 33.493 1.00 33.88 120 SER A CA 1
ATOM 940 C C . SER A 1 120 ? 14.589 23.508 33.162 1.00 33.88 120 SER A C 1
ATOM 942 O O . SER A 1 120 ? 15.714 23.386 32.684 1.00 33.88 120 SER A O 1
ATOM 944 N N . ARG A 1 121 ? 14.063 24.716 33.374 1.00 32.41 121 ARG A N 1
ATOM 945 C CA . ARG A 1 121 ? 14.890 25.928 33.519 1.00 32.41 121 ARG A CA 1
ATOM 946 C C . ARG A 1 121 ? 14.110 26.990 34.289 1.00 32.41 121 ARG A C 1
ATOM 948 O O . ARG A 1 121 ? 13.702 28.012 33.760 1.00 32.41 121 ARG A O 1
ATOM 955 N N . SER A 1 122 ? 13.904 26.716 35.570 1.00 34.28 122 SER A N 1
ATOM 956 C CA . SER A 1 122 ? 13.498 27.714 36.557 1.00 34.28 122 SER A CA 1
ATOM 957 C C . SER A 1 122 ? 14.204 27.403 37.873 1.00 34.28 122 SER A C 1
ATOM 959 O O . SER A 1 122 ? 13.611 26.788 38.749 1.00 34.28 122 SER A O 1
ATOM 961 N N . GLN A 1 123 ? 15.492 27.749 37.961 1.00 39.62 123 GLN A N 1
ATOM 962 C CA . GLN A 1 123 ? 16.212 28.007 39.218 1.00 39.62 123 GLN A CA 1
ATOM 963 C C . GLN A 1 123 ? 17.646 28.481 38.926 1.00 39.62 123 GLN A C 1
ATOM 965 O O . GLN A 1 123 ? 18.596 27.718 39.015 1.00 39.62 123 GLN A O 1
ATOM 970 N N . ILE A 1 124 ? 17.778 29.752 38.543 1.00 36.53 124 ILE A N 1
ATOM 971 C CA . ILE A 1 124 ? 18.922 30.638 38.829 1.00 36.53 124 ILE A CA 1
ATOM 972 C C . ILE A 1 124 ? 18.256 32.031 38.859 1.00 36.53 124 ILE A C 1
ATOM 974 O O . ILE A 1 124 ? 17.771 32.476 37.829 1.00 36.53 124 ILE A O 1
ATOM 978 N N . GLY A 1 125 ? 17.989 32.709 39.974 1.00 34.19 125 GLY A N 1
ATOM 979 C CA . GLY A 1 125 ? 18.750 32.773 41.213 1.00 34.19 125 GLY A CA 1
ATOM 980 C C . GLY A 1 125 ? 19.771 33.908 41.140 1.00 34.19 125 GLY A C 1
ATOM 981 O O . GLY A 1 125 ? 20.955 33.627 41.231 1.00 34.19 125 GLY A O 1
ATOM 982 N N . ILE A 1 126 ? 19.332 35.156 40.930 1.00 35.22 126 ILE A N 1
ATOM 983 C CA . ILE A 1 126 ? 20.143 36.352 41.208 1.00 35.22 126 ILE A CA 1
ATOM 984 C C . ILE A 1 126 ? 19.238 37.371 41.901 1.00 35.22 126 ILE A C 1
ATOM 986 O O . ILE A 1 126 ? 18.388 38.001 41.275 1.00 35.22 126 ILE A O 1
ATOM 990 N N . GLY A 1 127 ? 19.388 37.441 43.220 1.00 36.59 127 GLY A N 1
ATOM 991 C CA . GLY A 1 127 ? 19.100 38.624 44.014 1.00 36.59 127 GLY A CA 1
ATOM 992 C C . GLY A 1 127 ? 20.424 39.245 44.465 1.00 36.59 127 GLY A C 1
ATOM 993 O O . GLY A 1 127 ? 21.434 38.537 44.504 1.00 36.59 127 GLY A O 1
ATOM 994 N N . ALA A 1 128 ? 20.327 40.519 44.854 1.00 35.06 128 ALA A N 1
ATOM 995 C CA . ALA A 1 128 ? 21.372 41.493 45.195 1.00 35.06 128 ALA A CA 1
ATOM 996 C C . ALA A 1 128 ? 21.936 42.272 43.997 1.00 35.06 128 ALA A C 1
ATOM 998 O O . ALA A 1 128 ? 22.630 41.676 43.147 1.00 35.06 128 ALA A O 1
#

Foldseek 3Di:
DADPVLQVVCVVVVNDDPVQVVVCVVVVNQPCPPPVDDPVSNVVRDDLARDDQLVVLQVLLVCVVVDPAEDADAHEHQDDDPVVVVVSQVSSCVRPVRYDHPYYDYNPPPPPDPPPDPPPDPDDDDDD

Secondary structure (DSSP, 8-state):
---HHHHHHHHHTT--SHHHHHHHHHTTT--TT-TTS-HHHHHHT--TTTS-HHHHHHHHHHHHTT-SS---EEEEESS--HHHHHHHHHHHHHH-TT--EEEEEEPPS--S-S-SS-----------

Sequence (128 aa):
VVNHHLVSDLISLGLWDEKMKNRIIADHGSIQNISEIPEDLKKLYRTVWEIPQKTILKMAADRGAFIDQSQSLNVHIAQPTYGKMTSMHFYGWKLAPKCTTEVLRSQSSQTLGCAASLASRSQIGIGA